Protein AF-A0A380H3I8-F1 (afdb_monomer)

Sequence (80 aa):
MPSYSAKYQLSNNDYNVQQLRKRYIIPTKQAPKLLLKGDDDLKGSSVGSKNLEYTFVENHEENIYFSDAVEFTPSEDNES

Secondary structure (DSSP, 8-state):
---EEEEEEPPTTSHHHHHHHHHS--S--PPPEEEEEE-S-TT--SSEEEEEEEEEEESSS-EEEEEEEEEE-PPPP---

Solvent-accessible surface area (backbone atoms only — not comparable to full-atom values): 5028 Å² total; per-residue (Å²): 131,61,71,49,73,50,77,44,83,48,54,64,83,37,70,68,53,45,52,50,58,73,75,40,94,64,99,63,89,61,46,31,33,41,36,42,40,39,58,54,63,90,88,60,61,90,64,47,54,47,35,39,33,40,40,48,41,83,59,98,90,50,75,42,70,50,76,51,72,64,69,52,71,84,78,83,78,83,88,124

Structure (mmCIF, N/CA/C/O backbone):
data_AF-A0A380H3I8-F1
#
_entry.id   AF-A0A380H3I8-F1
#
loop_
_atom_site.group_PDB
_atom_site.id
_atom_site.type_symbol
_atom_site.label_atom_id
_atom_site.label_alt_id
_atom_site.label_comp_id
_atom_site.label_asym_id
_atom_site.label_entity_id
_atom_site.label_seq_id
_atom_site.pdbx_PDB_ins_code
_atom_site.Cartn_x
_atom_site.Cartn_y
_atom_site.Cartn_z
_atom_site.occupancy
_atom_site.B_iso_or_equiv
_atom_site.auth_seq_id
_atom_site.auth_comp_id
_atom_site.auth_asym_id
_atom_site.auth_atom_id
_atom_site.pdbx_PDB_model_num
ATOM 1 N N . MET A 1 1 ? 16.034 -15.009 -7.012 1.00 65.00 1 MET A N 1
ATOM 2 C CA . MET A 1 1 ? 15.936 -13.585 -7.387 1.00 65.00 1 MET A CA 1
ATOM 3 C C . MET A 1 1 ? 15.967 -12.775 -6.099 1.00 65.00 1 MET A C 1
ATOM 5 O O . MET A 1 1 ? 15.286 -13.201 -5.171 1.00 65.00 1 MET A O 1
ATOM 9 N N . PRO A 1 2 ? 16.807 -11.735 -5.962 1.00 80.25 2 PRO A N 1
ATOM 10 C CA . PRO A 1 2 ? 16.773 -10.879 -4.780 1.00 80.25 2 PRO A CA 1
ATOM 11 C C . PRO A 1 2 ? 15.451 -10.104 -4.740 1.00 80.25 2 PRO A C 1
ATOM 13 O O . PRO A 1 2 ? 14.996 -9.600 -5.760 1.00 80.25 2 PRO A O 1
AT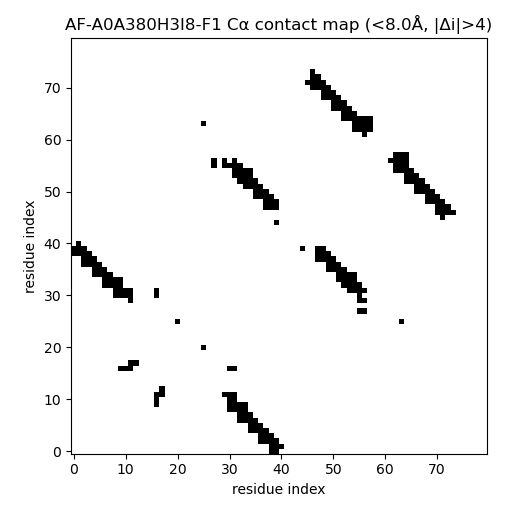OM 16 N N . SER A 1 3 ? 14.850 -10.026 -3.557 1.00 83.75 3 SER A N 1
ATOM 17 C CA . SER A 1 3 ? 13.625 -9.269 -3.293 1.00 83.75 3 SER A CA 1
ATOM 18 C C . SER A 1 3 ? 13.865 -8.354 -2.104 1.00 83.75 3 SER A C 1
ATOM 20 O O . SER A 1 3 ? 14.439 -8.789 -1.096 1.00 83.75 3 SER A O 1
ATOM 22 N N . TYR A 1 4 ? 13.405 -7.114 -2.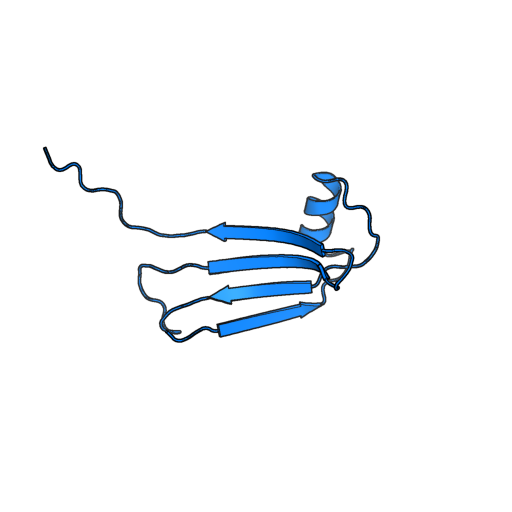181 1.00 87.19 4 TYR A N 1
ATOM 23 C CA . TYR A 1 4 ? 13.513 -6.150 -1.094 1.00 87.19 4 TYR A CA 1
ATOM 24 C C . TYR A 1 4 ? 12.158 -5.516 -0.800 1.00 87.19 4 TYR A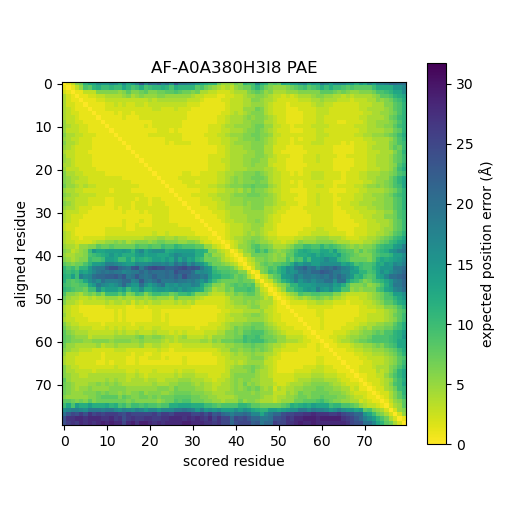 C 1
ATOM 26 O O . TYR A 1 4 ? 11.283 -5.397 -1.659 1.00 87.19 4 TYR A O 1
ATOM 34 N N . SER A 1 5 ? 11.972 -5.110 0.454 1.00 91.94 5 SER A N 1
ATOM 35 C CA . SER A 1 5 ? 10.743 -4.449 0.869 1.00 91.94 5 SER A CA 1
ATOM 36 C C . SER A 1 5 ? 10.985 -3.405 1.946 1.00 91.94 5 SER A C 1
ATOM 38 O O . SER A 1 5 ? 11.942 -3.489 2.718 1.00 91.94 5 SER A O 1
ATOM 40 N N . ALA A 1 6 ? 10.091 -2.424 1.995 1.00 93.75 6 ALA A N 1
ATOM 41 C CA . ALA A 1 6 ? 10.021 -1.442 3.062 1.00 93.75 6 ALA A CA 1
ATOM 42 C C . ALA A 1 6 ? 8.566 -1.295 3.513 1.00 93.75 6 ALA A C 1
ATOM 44 O O . ALA A 1 6 ? 7.660 -1.169 2.686 1.00 93.75 6 ALA A O 1
ATOM 45 N N . LYS A 1 7 ? 8.340 -1.329 4.829 1.00 97.44 7 LYS A N 1
ATOM 46 C CA . LYS A 1 7 ? 7.005 -1.285 5.432 1.00 97.44 7 LYS A CA 1
ATOM 47 C C . LYS A 1 7 ? 6.893 -0.096 6.377 1.00 97.44 7 LYS A C 1
ATOM 49 O O . LYS A 1 7 ? 7.726 0.061 7.266 1.00 97.44 7 LYS A O 1
ATOM 54 N N . TYR A 1 8 ? 5.840 0.700 6.219 1.00 97.94 8 TYR A N 1
ATOM 55 C CA . TYR A 1 8 ? 5.590 1.902 7.016 1.00 97.94 8 TYR A CA 1
ATOM 56 C C . TYR A 1 8 ? 4.154 1.907 7.534 1.00 97.94 8 TYR A C 1
ATOM 58 O O . TYR A 1 8 ? 3.220 1.625 6.792 1.00 97.94 8 TYR A O 1
ATOM 66 N N . GLN A 1 9 ? 3.953 2.247 8.805 1.00 98.38 9 GLN A N 1
ATOM 67 C CA . GLN A 1 9 ? 2.613 2.515 9.326 1.00 98.38 9 GLN A CA 1
ATOM 68 C C . GLN A 1 9 ? 2.218 3.946 8.952 1.00 98.38 9 GLN A C 1
ATOM 70 O O . GLN A 1 9 ? 2.925 4.886 9.313 1.00 98.38 9 GLN A O 1
ATOM 75 N N . LEU A 1 10 ? 1.094 4.116 8.255 1.00 98.38 10 LEU A N 1
ATOM 76 C CA . LEU A 1 10 ? 0.582 5.440 7.905 1.00 98.38 10 LEU A CA 1
ATOM 77 C C . LEU A 1 10 ? -0.466 5.920 8.910 1.00 98.38 10 LEU A C 1
ATOM 79 O O . LEU A 1 10 ? -1.007 5.150 9.708 1.00 98.38 10 LEU A O 1
ATOM 83 N N . SER A 1 11 ? -0.760 7.217 8.838 1.00 98.44 11 SER A N 1
ATOM 84 C CA . SER A 1 11 ? -1.887 7.860 9.515 1.00 98.44 11 SER A CA 1
ATOM 85 C C . SER A 1 11 ? -3.080 7.983 8.565 1.00 98.44 11 SER A C 1
ATOM 87 O O . SER A 1 11 ? -2.906 8.127 7.359 1.00 98.44 11 SER A O 1
ATOM 89 N N . ASN A 1 12 ? -4.304 8.025 9.099 1.00 98.44 12 ASN A N 1
ATOM 90 C CA . ASN A 1 12 ? -5.501 8.355 8.309 1.00 98.44 12 ASN A CA 1
ATOM 91 C C . ASN A 1 12 ? -5.489 9.792 7.751 1.00 98.44 12 ASN A C 1
ATOM 93 O O . ASN A 1 12 ? -6.274 10.105 6.859 1.00 98.44 12 ASN A O 1
ATOM 97 N N . ASN A 1 13 ? -4.609 10.657 8.265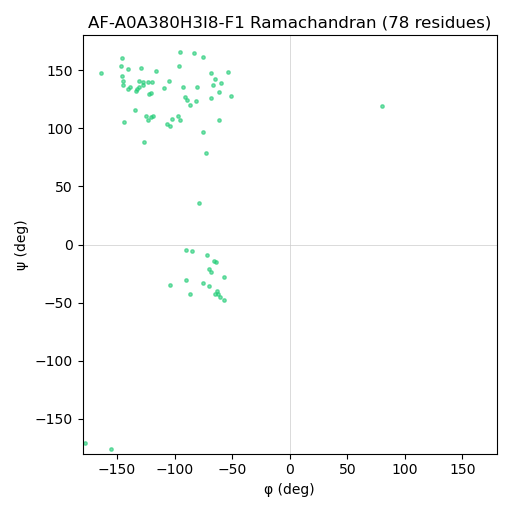 1.00 98.44 13 ASN A N 1
ATOM 98 C CA . ASN A 1 13 ? -4.410 12.010 7.746 1.00 98.44 13 ASN A CA 1
ATOM 99 C C . ASN A 1 13 ? -3.432 12.069 6.565 1.00 98.44 13 ASN A C 1
ATOM 101 O O . ASN A 1 13 ? -3.259 13.141 5.991 1.00 98.44 13 ASN A O 1
ATOM 105 N N . ASP A 1 14 ? -2.792 10.953 6.208 1.00 98.62 14 ASP A N 1
ATOM 106 C CA . ASP A 1 14 ? -1.946 10.881 5.021 1.00 98.62 14 ASP A CA 1
ATOM 107 C C . ASP A 1 14 ? -2.755 11.195 3.753 1.00 98.62 14 ASP A C 1
ATOM 109 O O . ASP A 1 14 ? -3.900 10.756 3.597 1.00 98.62 14 ASP A O 1
ATOM 113 N N . TYR A 1 15 ? -2.150 11.958 2.841 1.00 98.62 15 TYR A N 1
ATOM 114 C CA . TYR A 1 15 ? -2.817 12.419 1.626 1.00 98.62 15 TYR A CA 1
ATOM 115 C C . TYR A 1 15 ? -3.351 11.250 0.789 1.00 98.62 15 TYR A C 1
ATOM 117 O O . TYR A 1 15 ? -4.522 11.257 0.404 1.00 98.62 15 TYR A O 1
ATOM 125 N N . ASN A 1 16 ? -2.542 10.214 0.554 1.00 98.12 16 ASN A N 1
ATOM 126 C CA . ASN A 1 16 ? -2.943 9.077 -0.274 1.00 98.12 16 ASN A CA 1
ATOM 127 C C . ASN A 1 16 ? -4.009 8.225 0.425 1.00 98.12 16 ASN A C 1
ATOM 129 O O . ASN A 1 16 ? -4.958 7.777 -0.223 1.00 98.12 16 ASN A O 1
ATOM 133 N N . VAL A 1 17 ? -3.934 8.080 1.753 1.00 98.56 17 VAL A N 1
ATOM 134 C CA . VAL A 1 17 ? -4.974 7.387 2.535 1.00 98.56 17 VAL A CA 1
ATOM 135 C C . VAL A 1 17 ? -6.324 8.102 2.426 1.00 98.56 17 VAL A C 1
ATOM 137 O O . VAL A 1 17 ? -7.353 7.455 2.206 1.00 98.56 17 VAL A O 1
ATOM 140 N N . GLN A 1 18 ? -6.341 9.436 2.505 1.00 98.56 18 GLN A N 1
ATOM 141 C CA . GLN A 1 18 ? -7.566 10.215 2.300 1.00 98.56 18 GLN A CA 1
ATOM 142 C C . GLN A 1 18 ? -8.114 10.065 0.877 1.00 98.56 18 GLN A C 1
ATOM 144 O O . GLN A 1 18 ? -9.326 9.956 0.695 1.00 98.56 18 GLN A O 1
ATOM 149 N N . GLN A 1 19 ? -7.244 10.049 -0.136 1.00 98.69 19 GLN A N 1
ATOM 150 C CA . GLN A 1 19 ? -7.657 9.878 -1.531 1.00 98.69 19 GLN A CA 1
ATOM 151 C C . GLN A 1 19 ? -8.283 8.500 -1.789 1.00 98.69 19 GLN A C 1
ATOM 153 O O . GLN A 1 19 ? -9.325 8.423 -2.442 1.00 98.69 19 GLN A O 1
ATOM 158 N N . LEU A 1 20 ? -7.711 7.426 -1.236 1.00 98.38 20 LEU A N 1
ATOM 159 C CA . LEU A 1 20 ? -8.285 6.079 -1.343 1.00 98.38 20 LEU A CA 1
ATOM 160 C C . LEU A 1 20 ? -9.685 6.015 -0.722 1.00 98.38 20 LEU A C 1
ATOM 162 O O . LEU A 1 20 ? -10.616 5.527 -1.357 1.00 98.38 20 LEU A O 1
ATOM 166 N N . ARG A 1 21 ? -9.868 6.591 0.472 1.00 98.38 21 ARG A N 1
ATOM 167 C CA . ARG A 1 21 ? -11.168 6.618 1.170 1.00 98.38 21 ARG A CA 1
ATOM 168 C C . ARG A 1 21 ? -12.226 7.492 0.495 1.00 98.38 21 ARG A C 1
ATOM 170 O O . ARG A 1 21 ? -13.412 7.278 0.716 1.00 98.38 21 ARG A O 1
ATOM 177 N N . LYS A 1 22 ? -11.819 8.479 -0.309 1.00 98.50 22 LYS A N 1
ATOM 178 C CA . LYS A 1 22 ? -12.745 9.274 -1.134 1.00 98.50 22 LYS A CA 1
ATOM 179 C C . LYS A 1 22 ? -13.239 8.500 -2.356 1.00 98.50 22 LYS A C 1
ATOM 181 O O . LYS A 1 22 ? -14.361 8.731 -2.791 1.00 98.50 22 LYS A O 1
ATOM 186 N N . ARG A 1 23 ? -12.400 7.627 -2.924 1.00 98.38 23 ARG A N 1
ATOM 187 C CA . ARG A 1 23 ? -12.696 6.876 -4.158 1.00 98.38 23 ARG A CA 1
ATOM 188 C C . ARG A 1 23 ? -13.366 5.531 -3.898 1.00 98.38 23 ARG A C 1
ATOM 190 O O . ARG A 1 23 ? -14.159 5.087 -4.719 1.00 98.38 23 ARG A O 1
ATOM 197 N N . TYR A 1 24 ? -13.063 4.907 -2.764 1.00 98.31 24 TYR A N 1
ATOM 198 C CA . TYR A 1 24 ? -13.534 3.572 -2.418 1.00 98.31 24 TYR A CA 1
ATOM 199 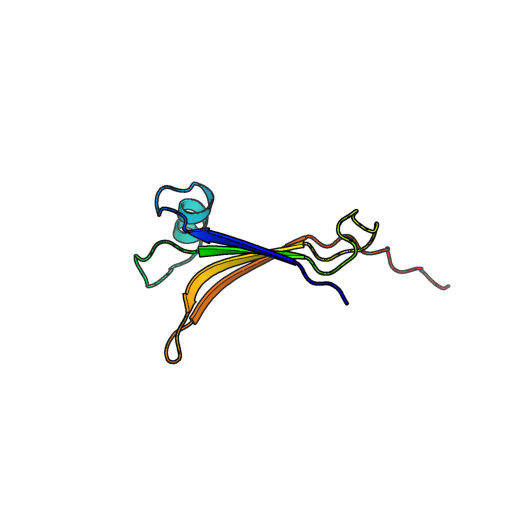C C . TYR A 1 24 ? -14.207 3.564 -1.046 1.00 98.31 24 TYR A C 1
ATOM 201 O O . TYR A 1 24 ? -13.719 4.173 -0.091 1.00 98.31 24 TYR A O 1
ATOM 209 N N . ILE A 1 25 ? -15.304 2.812 -0.926 1.00 97.81 25 ILE A N 1
ATOM 210 C CA . ILE A 1 25 ? -15.919 2.509 0.369 1.00 97.81 25 ILE A CA 1
ATOM 211 C C . ILE A 1 25 ? -15.043 1.460 1.057 1.00 97.81 25 ILE A C 1
ATOM 213 O O . ILE A 1 25 ? -15.152 0.270 0.785 1.00 97.81 25 ILE A O 1
ATOM 217 N N . ILE A 1 26 ? -14.148 1.913 1.933 1.00 98.12 26 ILE A N 1
ATOM 218 C CA . ILE A 1 26 ? -13.251 1.051 2.712 1.00 98.12 26 ILE A CA 1
ATOM 219 C C . ILE A 1 26 ? -13.906 0.799 4.080 1.00 98.12 26 ILE A C 1
ATOM 221 O O . ILE A 1 26 ? -13.931 1.725 4.901 1.00 98.12 26 ILE A O 1
ATOM 225 N N . PRO A 1 27 ? -14.432 -0.413 4.360 1.00 97.56 27 PRO A N 1
ATOM 226 C CA . PRO A 1 27 ? -15.297 -0.700 5.513 1.00 97.56 27 PRO A CA 1
ATOM 227 C C . PRO A 1 27 ? -14.528 -0.866 6.836 1.00 97.56 27 PRO A C 1
ATOM 229 O O . PRO A 1 27 ? -14.895 -1.642 7.708 1.00 97.56 27 PRO A O 1
ATOM 232 N N . THR A 1 28 ? -13.454 -0.103 7.023 1.00 97.69 28 THR A N 1
ATOM 233 C CA . THR A 1 28 ? -12.645 -0.091 8.243 1.00 97.69 28 THR A CA 1
ATOM 234 C C . THR A 1 28 ? -12.120 1.312 8.504 1.00 97.69 28 THR A C 1
ATOM 236 O O . THR A 1 28 ? -11.780 2.047 7.576 1.00 97.69 28 THR A O 1
ATOM 239 N N . LYS A 1 29 ? -12.015 1.703 9.777 1.00 97.62 29 LYS A N 1
ATOM 240 C CA . LYS A 1 29 ? -11.428 2.991 10.193 1.00 97.62 29 LYS A CA 1
ATOM 241 C C . LYS A 1 29 ? -9.920 2.903 10.455 1.00 97.62 29 LYS A C 1
ATOM 243 O O . LYS A 1 29 ? -9.297 3.927 10.731 1.00 97.62 29 LYS A O 1
ATOM 248 N N . GLN A 1 30 ? -9.337 1.706 10.382 1.00 97.94 30 GLN A N 1
ATOM 249 C CA . GLN A 1 30 ? -7.914 1.489 10.641 1.00 97.94 30 GLN A CA 1
ATOM 250 C C . GLN A 1 30 ? -7.050 2.212 9.598 1.00 97.94 30 GLN A C 1
ATOM 252 O O . GLN A 1 30 ? -7.424 2.313 8.428 1.00 97.94 30 GLN A O 1
ATOM 257 N N . ALA A 1 31 ? -5.915 2.759 10.031 1.00 98.25 31 ALA A N 1
ATOM 258 C CA . ALA A 1 31 ? -4.957 3.371 9.119 1.00 98.25 31 ALA A CA 1
ATOM 259 C C . ALA A 1 31 ? -4.094 2.276 8.472 1.00 98.25 31 ALA A C 1
ATOM 261 O O . ALA A 1 31 ? -3.639 1.374 9.183 1.00 98.25 31 ALA A O 1
ATOM 262 N N . PRO A 1 32 ? -3.854 2.334 7.153 1.00 98.62 32 PRO A N 1
ATOM 263 C CA . PRO A 1 32 ? -3.167 1.261 6.460 1.00 98.62 32 PRO A CA 1
ATOM 264 C C . PRO A 1 32 ? -1.665 1.256 6.743 1.00 98.62 32 PRO A C 1
ATOM 266 O O . PRO A 1 32 ? -1.065 2.264 7.135 1.00 98.62 32 PRO A O 1
ATOM 269 N N . LYS A 1 33 ? -1.045 0.112 6.475 1.00 98.62 33 LYS A N 1
ATOM 270 C CA . LYS A 1 33 ? 0.401 -0.012 6.311 1.00 98.62 33 LYS A CA 1
ATOM 271 C C . LYS A 1 33 ? 0.736 0.143 4.834 1.00 98.62 33 LYS A C 1
ATOM 273 O O . LYS A 1 33 ? 0.069 -0.443 3.991 1.00 98.62 33 LYS A O 1
ATOM 278 N N . LEU A 1 34 ? 1.766 0.924 4.546 1.00 98.19 34 LEU A N 1
ATOM 279 C CA . LEU A 1 34 ? 2.361 1.039 3.227 1.00 98.19 34 LEU A CA 1
ATOM 280 C C . LEU A 1 34 ? 3.448 -0.017 3.080 1.00 98.19 34 LEU A C 1
ATOM 282 O O . LEU A 1 34 ? 4.372 -0.046 3.895 1.00 98.19 34 LEU A O 1
ATOM 286 N N . LEU A 1 35 ? 3.356 -0.854 2.058 1.00 96.81 35 LEU A N 1
ATOM 287 C CA . LEU A 1 35 ? 4.351 -1.864 1.733 1.00 96.81 35 LEU A CA 1
ATOM 288 C C . LEU A 1 35 ? 4.878 -1.615 0.322 1.00 96.81 35 LEU A C 1
ATOM 290 O O . LEU A 1 35 ? 4.166 -1.808 -0.657 1.00 96.81 35 LEU A O 1
ATOM 294 N N . LEU A 1 36 ? 6.133 -1.184 0.236 1.00 93.38 36 LEU A N 1
ATOM 295 C CA . LEU A 1 36 ? 6.877 -1.053 -1.014 1.00 93.38 36 LEU A CA 1
ATOM 296 C C . LEU A 1 36 ? 7.622 -2.363 -1.259 1.00 93.38 36 LEU A C 1
ATOM 298 O O . LEU A 1 36 ? 8.345 -2.820 -0.369 1.00 93.38 36 LEU A O 1
ATOM 302 N N . LYS A 1 37 ? 7.451 -2.955 -2.441 1.00 89.94 37 LYS A N 1
ATOM 303 C CA . LYS A 1 37 ? 8.134 -4.179 -2.877 1.00 89.94 37 LYS A CA 1
ATOM 304 C C . LYS A 1 37 ? 8.876 -3.894 -4.178 1.00 89.94 37 LYS A C 1
ATOM 306 O O . LYS A 1 37 ? 8.366 -3.189 -5.051 1.00 89.94 37 LYS A O 1
ATOM 311 N N . GLY A 1 38 ? 10.073 -4.446 -4.299 1.00 85.62 38 GLY A N 1
ATOM 312 C CA . GLY A 1 38 ? 10.800 -4.475 -5.556 1.00 85.62 38 GLY A CA 1
ATOM 313 C C . GLY A 1 38 ? 11.587 -5.766 -5.671 1.00 85.62 38 GLY A C 1
ATOM 314 O O . GLY A 1 38 ? 12.147 -6.254 -4.686 1.00 85.62 38 GLY A O 1
ATOM 315 N N . ASP A 1 39 ? 11.600 -6.298 -6.882 1.00 79.19 39 ASP A N 1
ATOM 316 C CA . ASP A 1 39 ? 12.211 -7.578 -7.198 1.00 79.19 39 ASP A CA 1
ATOM 317 C C . ASP A 1 39 ? 13.189 -7.373 -8.358 1.00 79.19 39 ASP A C 1
ATOM 319 O O . ASP A 1 39 ? 12.784 -7.455 -9.509 1.00 79.19 39 ASP A O 1
ATOM 323 N N . ASP A 1 40 ? 14.450 -7.036 -8.060 1.00 73.06 40 ASP A N 1
ATOM 324 C CA . ASP A 1 40 ? 15.578 -7.036 -9.008 1.00 73.06 40 ASP A CA 1
ATOM 325 C C . ASP A 1 40 ? 16.899 -6.636 -8.304 1.00 73.06 40 ASP A C 1
ATOM 327 O O . ASP A 1 40 ? 16.956 -6.507 -7.075 1.00 73.06 40 ASP A O 1
ATOM 331 N N . ASP A 1 41 ? 17.969 -6.404 -9.072 1.00 74.62 41 ASP A N 1
ATOM 332 C CA . ASP A 1 41 ? 19.162 -5.686 -8.624 1.00 74.62 41 ASP A CA 1
ATOM 333 C C . ASP A 1 41 ? 18.784 -4.335 -7.987 1.00 74.62 41 ASP A C 1
ATOM 335 O O . ASP A 1 41 ? 18.109 -3.491 -8.578 1.00 74.62 41 ASP A O 1
ATOM 339 N N . LEU A 1 42 ? 19.285 -4.107 -6.771 1.00 71.94 42 LEU A N 1
ATOM 340 C CA . LEU A 1 42 ? 19.085 -2.890 -5.978 1.00 71.94 42 LEU A CA 1
ATOM 341 C C . LEU A 1 42 ? 19.547 -1.622 -6.702 1.00 71.94 42 LEU A C 1
ATOM 343 O O . LEU A 1 42 ? 19.024 -0.539 -6.435 1.00 71.94 42 LEU A O 1
ATOM 347 N N . LYS A 1 43 ? 20.531 -1.742 -7.603 1.00 72.88 43 LYS A N 1
ATOM 348 C CA . LYS A 1 43 ? 20.995 -0.619 -8.434 1.00 72.88 43 LYS A CA 1
ATOM 349 C C . LYS A 1 43 ? 19.990 -0.221 -9.520 1.00 72.88 43 LYS A C 1
ATOM 351 O O . LYS A 1 43 ? 20.159 0.838 -10.121 1.00 72.88 43 LYS A O 1
ATOM 356 N N . GLY A 1 44 ? 18.937 -1.016 -9.702 1.00 62.09 44 GLY A N 1
ATOM 357 C CA . GLY A 1 44 ? 17.926 -0.869 -10.731 1.00 62.09 44 GLY A CA 1
ATOM 358 C C . GLY A 1 44 ? 18.433 -1.428 -12.051 1.00 62.09 44 GLY A C 1
ATOM 359 O O . GLY A 1 44 ? 19.416 -0.943 -12.609 1.00 62.09 44 GLY A O 1
ATOM 360 N N . SER A 1 45 ? 17.744 -2.430 -12.580 1.00 62.88 45 SER A N 1
ATOM 361 C CA . SER A 1 45 ? 17.821 -2.722 -14.005 1.00 62.88 45 SER A CA 1
ATOM 362 C C . SER A 1 45 ? 16.844 -1.791 -14.752 1.00 62.88 45 SER A C 1
ATOM 364 O O . SER A 1 45 ? 15.977 -1.153 -14.143 1.00 62.88 45 SER A O 1
ATOM 366 N N . SER A 1 46 ? 16.979 -1.668 -16.078 1.00 59.88 46 SER A N 1
ATOM 367 C CA . SER A 1 46 ? 15.996 -0.916 -16.876 1.00 59.88 46 SER A CA 1
ATOM 368 C C . SER A 1 46 ? 14.613 -1.578 -16.889 1.00 59.88 46 SER A C 1
ATOM 370 O O . SER A 1 46 ? 13.666 -0.906 -17.260 1.00 59.88 46 SER A O 1
ATOM 372 N N . VAL A 1 47 ? 14.477 -2.843 -16.475 1.00 62.19 47 VAL A N 1
ATOM 373 C CA . VAL A 1 47 ? 13.227 -3.617 -16.500 1.00 62.19 47 VAL A CA 1
ATOM 374 C C . VAL A 1 47 ? 12.930 -4.102 -15.085 1.00 62.19 47 VAL A C 1
ATOM 376 O O . VAL A 1 47 ? 13.589 -5.010 -14.604 1.00 62.19 47 VAL A O 1
ATOM 379 N N . GLY A 1 48 ? 11.939 -3.537 -14.398 1.00 63.16 48 GLY A N 1
ATOM 380 C CA . GLY A 1 48 ? 11.650 -3.974 -13.031 1.00 63.16 48 GLY A CA 1
ATOM 381 C C . GLY A 1 48 ? 10.286 -3.545 -12.518 1.00 63.16 48 GLY A C 1
ATOM 382 O O . GLY A 1 48 ? 9.790 -2.467 -12.853 1.00 63.16 48 GLY A O 1
ATOM 383 N N . SER A 1 49 ? 9.702 -4.387 -11.667 1.00 66.25 49 SER A N 1
ATOM 384 C CA . SER A 1 49 ? 8.422 -4.123 -11.013 1.00 66.25 49 SER A CA 1
ATOM 385 C C . SER A 1 49 ? 8.646 -3.329 -9.727 1.00 66.25 49 SER A C 1
ATOM 387 O O . SER A 1 49 ? 9.333 -3.774 -8.802 1.00 66.25 49 SER A O 1
ATOM 389 N N . LYS A 1 50 ? 8.057 -2.131 -9.658 1.00 80.62 50 LYS A N 1
ATOM 390 C CA . LYS A 1 50 ? 7.934 -1.362 -8.414 1.00 80.62 50 LYS A CA 1
ATOM 391 C C . LYS A 1 50 ? 6.489 -1.436 -7.968 1.00 80.62 50 LYS A C 1
ATOM 393 O O . LYS A 1 50 ? 5.626 -0.747 -8.510 1.00 80.62 50 LYS A O 1
ATOM 398 N N . ASN A 1 51 ? 6.263 -2.271 -6.965 1.00 89.06 51 ASN A N 1
ATOM 399 C CA . ASN A 1 51 ? 4.936 -2.569 -6.464 1.00 89.06 51 ASN A CA 1
ATOM 400 C C . ASN A 1 51 ? 4.721 -1.847 -5.140 1.00 89.06 51 ASN A C 1
ATOM 402 O O . ASN A 1 51 ? 5.616 -1.771 -4.289 1.00 89.06 51 ASN A O 1
ATOM 406 N N . LEU A 1 52 ? 3.513 -1.336 -4.952 1.00 94.25 52 LEU A N 1
ATOM 407 C CA . LEU A 1 52 ? 3.096 -0.715 -3.711 1.00 94.25 52 LEU A CA 1
ATOM 408 C C . LEU A 1 52 ? 1.751 -1.265 -3.259 1.00 94.25 52 LEU A C 1
ATOM 410 O O . LEU A 1 52 ? 0.837 -1.450 -4.055 1.00 94.25 52 LEU A O 1
ATOM 414 N N . GLU A 1 53 ? 1.621 -1.472 -1.955 1.00 97.88 53 GLU A N 1
ATOM 415 C CA . GLU A 1 53 ? 0.394 -1.947 -1.333 1.00 97.88 53 GLU A CA 1
ATOM 416 C C . GLU A 1 53 ? 0.035 -1.097 -0.107 1.00 97.88 53 GLU A C 1
ATOM 418 O O . GLU A 1 53 ? 0.882 -0.795 0.735 1.00 97.88 53 GLU A O 1
ATOM 423 N N . TYR A 1 54 ? -1.234 -0.708 -0.009 1.00 98.38 54 TYR A N 1
ATOM 424 C CA . TYR A 1 54 ? -1.855 -0.121 1.173 1.00 98.38 54 TYR A CA 1
ATOM 425 C C . TYR A 1 54 ? -2.716 -1.186 1.847 1.00 98.38 54 TYR A C 1
ATOM 427 O O . TYR A 1 54 ? -3.837 -1.446 1.412 1.00 98.38 54 TYR A O 1
ATOM 435 N N . THR A 1 55 ? -2.218 -1.779 2.925 1.00 98.50 55 THR A N 1
ATOM 436 C CA . THR A 1 55 ? -2.901 -2.852 3.657 1.00 98.50 55 THR A CA 1
ATOM 437 C C . THR A 1 55 ? -3.652 -2.266 4.854 1.00 98.50 55 THR A C 1
ATOM 439 O O . THR A 1 55 ? -3.025 -1.803 5.808 1.00 98.50 55 THR A O 1
ATOM 442 N N . PHE A 1 56 ? -4.986 -2.257 4.825 1.00 98.38 56 PHE A N 1
ATOM 443 C CA . PHE A 1 56 ? -5.828 -1.742 5.916 1.00 98.38 56 PHE A CA 1
ATOM 444 C C . PHE A 1 56 ? -6.113 -2.803 6.977 1.00 98.38 56 PHE A C 1
ATOM 446 O O . PHE A 1 56 ? -6.070 -2.501 8.168 1.00 98.38 56 PHE A O 1
ATOM 453 N N . VAL A 1 57 ? -6.410 -4.027 6.539 1.00 98.00 57 VAL A N 1
ATOM 454 C CA . VAL A 1 57 ? -6.649 -5.199 7.391 1.00 98.00 57 VAL A CA 1
ATOM 455 C C . VAL A 1 57 ? -5.998 -6.401 6.719 1.00 98.00 57 VAL A C 1
ATOM 457 O O . VAL A 1 57 ? -6.149 -6.582 5.514 1.00 98.00 57 VAL A O 1
ATOM 460 N N . GLU A 1 58 ? -5.274 -7.196 7.500 1.00 97.12 58 GLU A N 1
ATOM 461 C CA . GLU A 1 58 ? -4.633 -8.437 7.064 1.00 97.12 58 GLU A CA 1
ATOM 462 C C . GLU A 1 58 ? -4.718 -9.442 8.216 1.00 97.12 58 GLU A C 1
ATOM 464 O O . GLU A 1 58 ? -4.043 -9.286 9.239 1.00 97.12 58 GLU A O 1
ATOM 469 N N . ASN A 1 59 ? -5.610 -10.423 8.091 1.00 95.31 59 ASN A N 1
ATOM 470 C CA . ASN A 1 59 ? -5.752 -11.544 9.017 1.00 95.31 59 ASN A CA 1
ATOM 471 C C . ASN A 1 59 ? -6.401 -12.752 8.300 1.00 95.31 59 ASN A C 1
ATOM 473 O O . ASN A 1 59 ? -6.618 -12.733 7.089 1.00 95.31 59 ASN A O 1
ATOM 477 N N . HIS A 1 60 ? -6.678 -13.832 9.036 1.00 95.81 60 HIS A N 1
ATOM 478 C CA . HIS A 1 60 ? -7.224 -15.069 8.462 1.00 95.81 60 HIS A CA 1
ATOM 479 C C . HIS A 1 60 ? -8.679 -14.964 7.971 1.00 95.81 60 HIS A C 1
ATOM 481 O O . HIS A 1 60 ? -9.090 -15.785 7.156 1.00 95.81 60 HIS A O 1
ATOM 487 N N . GLU A 1 61 ? -9.450 -13.991 8.454 1.00 96.06 61 GLU A N 1
ATOM 488 C CA . GLU A 1 61 ? -10.885 -13.843 8.175 1.00 96.06 61 GLU A CA 1
ATOM 489 C C . GLU A 1 61 ? -11.169 -12.719 7.169 1.00 96.06 61 GLU A C 1
ATOM 491 O O . GLU A 1 61 ? -12.071 -12.833 6.342 1.00 96.06 61 GLU A O 1
ATOM 496 N N . GLU A 1 62 ? -10.389 -11.639 7.219 1.00 96.44 62 GLU A N 1
ATOM 497 C CA . GLU A 1 62 ? -10.594 -10.432 6.426 1.00 96.44 62 GLU A CA 1
ATOM 498 C C . GLU A 1 62 ? -9.263 -9.893 5.894 1.00 96.44 62 GLU A C 1
ATOM 500 O O . GLU A 1 62 ? -8.266 -9.779 6.612 1.00 96.44 62 GLU A O 1
ATOM 505 N N . ASN A 1 63 ? -9.269 -9.516 4.615 1.00 97.44 63 ASN A N 1
ATOM 506 C CA . ASN A 1 63 ? -8.147 -8.869 3.952 1.00 97.44 63 ASN A CA 1
ATOM 507 C C . ASN A 1 63 ? -8.670 -7.686 3.137 1.00 97.44 63 ASN A C 1
ATOM 509 O O . ASN A 1 63 ? -9.438 -7.863 2.192 1.00 97.44 63 ASN A O 1
ATOM 513 N N . ILE A 1 64 ? -8.256 -6.477 3.515 1.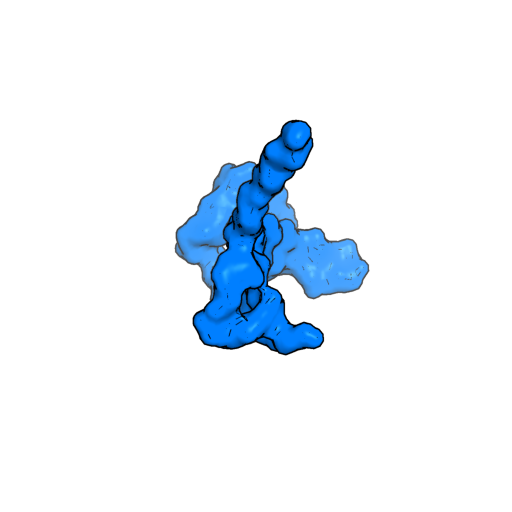00 98.25 64 ILE A N 1
ATOM 514 C CA . ILE A 1 64 ? -8.616 -5.234 2.828 1.00 98.25 64 ILE A CA 1
ATOM 515 C C . ILE A 1 64 ? -7.323 -4.521 2.469 1.00 98.25 64 ILE A C 1
ATOM 517 O O . ILE A 1 64 ? -6.631 -3.992 3.345 1.00 98.25 64 ILE A O 1
ATOM 521 N N . TYR A 1 65 ? -7.015 -4.467 1.179 1.00 98.12 65 TYR A N 1
ATOM 522 C CA . TYR A 1 65 ? -5.832 -3.789 0.672 1.00 98.12 65 TYR A CA 1
ATOM 523 C C . TYR A 1 65 ? -6.090 -3.155 -0.694 1.00 98.12 65 TYR A C 1
ATOM 525 O O . TYR A 1 65 ? -7.037 -3.500 -1.398 1.00 98.12 65 TYR A O 1
ATOM 533 N N . PHE A 1 66 ? -5.233 -2.205 -1.049 1.00 98.06 66 PHE A N 1
ATOM 534 C CA . PHE A 1 66 ? -5.123 -1.649 -2.392 1.00 98.06 66 PHE A CA 1
ATOM 535 C C . PHE A 1 66 ? -3.700 -1.886 -2.887 1.00 98.06 66 PHE A C 1
ATOM 537 O O . PHE A 1 66 ? -2.757 -1.566 -2.167 1.00 98.06 66 PHE A O 1
ATOM 544 N N . SER A 1 67 ? -3.543 -2.425 -4.091 1.00 96.62 67 SER A N 1
ATOM 545 C CA . SER A 1 67 ? -2.245 -2.665 -4.723 1.00 96.62 67 SER A CA 1
ATOM 546 C C . SER A 1 67 ? -2.141 -1.887 -6.026 1.00 96.62 67 SER A C 1
ATOM 548 O O . SER A 1 67 ? -3.103 -1.849 -6.792 1.00 96.62 67 SER A O 1
ATOM 550 N N . ASP A 1 68 ? -0.969 -1.323 -6.282 1.00 95.00 68 ASP A N 1
ATOM 551 C CA . ASP A 1 68 ? -0.654 -0.618 -7.517 1.00 95.00 68 ASP A CA 1
ATOM 552 C C . ASP A 1 68 ? 0.778 -0.929 -7.956 1.00 95.00 68 ASP A C 1
ATOM 554 O O . ASP A 1 68 ? 1.651 -1.220 -7.128 1.00 95.00 68 ASP A O 1
ATOM 558 N N . ALA A 1 69 ? 1.006 -0.873 -9.261 1.00 90.75 69 ALA A N 1
ATOM 559 C CA . ALA A 1 69 ? 2.298 -1.132 -9.870 1.00 90.75 69 ALA A CA 1
ATOM 560 C C . ALA A 1 69 ? 2.482 -0.220 -11.079 1.00 90.75 69 ALA A C 1
ATOM 562 O O . ALA A 1 69 ? 1.575 -0.046 -11.892 1.00 90.75 69 ALA A O 1
ATOM 563 N N . VAL A 1 70 ? 3.682 0.338 -11.212 1.00 85.12 70 VAL A N 1
ATOM 564 C CA . VAL A 1 70 ? 4.101 1.030 -12.431 1.00 85.12 70 VAL A CA 1
ATOM 565 C C . VAL A 1 70 ? 5.309 0.288 -12.966 1.00 85.12 70 VAL A C 1
ATOM 567 O O . VAL A 1 70 ? 6.379 0.303 -12.356 1.00 85.12 70 VAL A O 1
ATOM 570 N N . GLU A 1 71 ? 5.112 -0.378 -14.096 1.00 83.38 71 GLU A N 1
ATOM 571 C CA . GLU A 1 71 ? 6.108 -1.241 -14.715 1.00 83.38 71 GLU A CA 1
ATOM 572 C C . GLU A 1 71 ? 6.637 -0.591 -15.990 1.00 83.38 71 GLU A C 1
ATOM 574 O O . GLU A 1 71 ? 5.877 -0.066 -16.805 1.00 83.38 71 GLU A O 1
ATOM 579 N N . PHE A 1 72 ? 7.959 -0.611 -16.150 1.00 80.50 72 PHE A N 1
ATOM 580 C CA . PHE A 1 72 ? 8.594 -0.257 -17.410 1.00 80.50 72 PHE A CA 1
ATOM 581 C C . PHE A 1 72 ? 9.004 -1.546 -18.111 1.00 80.50 72 PHE A C 1
ATOM 583 O O . PHE A 1 72 ? 9.938 -2.230 -17.686 1.00 80.50 72 PHE A O 1
ATOM 590 N N . THR A 1 73 ? 8.282 -1.872 -19.176 1.00 82.88 73 THR A N 1
ATOM 591 C CA . THR A 1 73 ? 8.534 -3.042 -20.013 1.00 82.88 73 THR A CA 1
ATOM 592 C C . THR A 1 73 ? 8.912 -2.593 -21.423 1.00 82.88 73 THR A C 1
ATOM 594 O O . THR A 1 73 ? 8.444 -1.543 -21.878 1.00 82.88 73 THR A O 1
ATOM 597 N N . PRO A 1 74 ? 9.744 -3.365 -22.144 1.00 85.44 74 PRO A N 1
ATOM 598 C CA . PRO A 1 74 ? 9.948 -3.145 -23.570 1.00 85.44 74 PRO A CA 1
ATOM 599 C C . PRO A 1 74 ? 8.610 -3.128 -24.317 1.00 85.44 74 PRO A C 1
ATOM 601 O O . PRO A 1 74 ? 7.660 -3.808 -23.924 1.00 85.44 74 PRO A O 1
ATOM 604 N N . SER A 1 75 ? 8.535 -2.342 -25.388 1.00 87.31 75 SER A N 1
ATOM 605 C CA . SER A 1 75 ? 7.421 -2.443 -26.331 1.00 87.31 75 SER A CA 1
ATOM 606 C C . SER A 1 75 ? 7.508 -3.774 -27.075 1.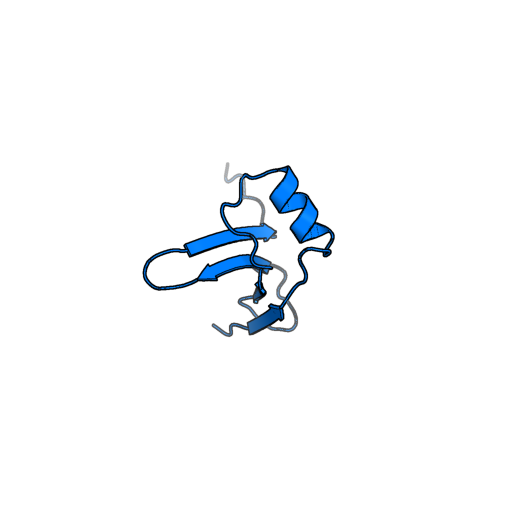00 87.31 75 SER A C 1
ATOM 608 O O . SER A 1 75 ? 8.607 -4.270 -27.308 1.00 87.31 75 SER A O 1
ATOM 610 N N . GLU A 1 76 ? 6.365 -4.351 -27.435 1.00 88.25 76 GLU A N 1
ATOM 611 C CA . GLU A 1 76 ? 6.347 -5.528 -28.303 1.00 88.25 76 GLU A CA 1
ATOM 612 C C . GLU A 1 76 ? 6.973 -5.170 -29.659 1.00 88.25 76 GLU A C 1
ATOM 614 O O . GLU A 1 76 ? 6.632 -4.145 -30.259 1.00 88.25 76 GLU A O 1
ATOM 619 N N . ASP A 1 77 ? 7.901 -6.002 -30.136 1.00 83.00 77 ASP A N 1
ATOM 620 C CA . ASP A 1 77 ? 8.401 -5.893 -31.501 1.00 83.00 77 ASP A CA 1
ATOM 621 C C . ASP A 1 77 ? 7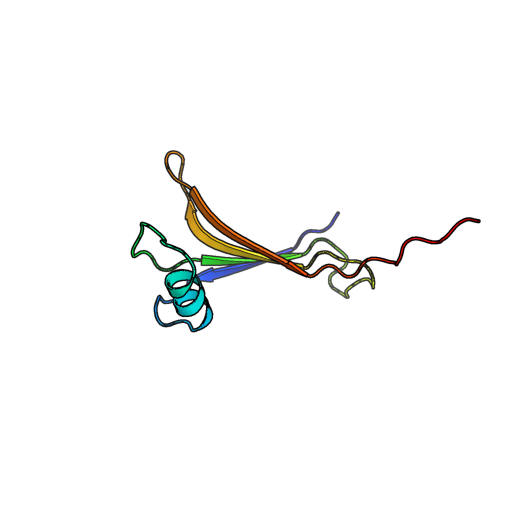.269 -6.286 -32.460 1.00 83.00 77 ASP A C 1
ATOM 623 O O . ASP A 1 77 ? 6.698 -7.373 -32.360 1.00 83.00 77 ASP A O 1
ATOM 627 N N . ASN A 1 78 ? 6.945 -5.413 -33.418 1.00 68.19 78 ASN A N 1
ATOM 628 C CA . ASN A 1 78 ? 6.113 -5.788 -34.559 1.00 68.19 78 ASN A CA 1
ATOM 629 C C . ASN A 1 78 ? 6.948 -6.683 -35.489 1.00 68.19 78 ASN A C 1
ATOM 631 O O . ASN A 1 78 ? 7.467 -6.202 -36.499 1.00 68.19 78 ASN A O 1
ATOM 635 N N . GLU A 1 79 ? 7.108 -7.966 -35.162 1.00 65.00 79 GLU A N 1
ATOM 636 C CA . GLU A 1 79 ? 7.580 -8.943 -36.148 1.00 65.00 79 GLU A CA 1
ATOM 637 C C . GLU A 1 79 ? 6.552 -8.996 -37.293 1.00 65.00 79 GLU A C 1
ATOM 639 O O . GLU A 1 79 ? 5.423 -9.459 -37.121 1.00 65.00 79 GLU A O 1
ATOM 644 N N . SER A 1 80 ? 6.930 -8.423 -38.441 1.00 55.12 80 SER A N 1
ATOM 645 C CA . SER A 1 80 ? 6.189 -8.450 -39.711 1.00 55.12 80 SER A CA 1
ATOM 646 C C . SER A 1 80 ? 6.857 -9.401 -40.691 1.00 55.12 80 SER A C 1
ATOM 648 O O . SER A 1 80 ? 8.108 -9.378 -40.748 1.00 55.12 80 SER A O 1
#

Radius of gyration: 16.16 Å; Cα contacts (8 Å, |Δi|>4): 129; chains: 1; bounding box: 37×28×50 Å

InterPro domains:
  IPR007595 Csa family [PF04507] (1-75)
  IPR038641 Csa superfamily [G3DSA:2.50.20.40] (1-80)

Nearest PDB structures (foldseek):
  4egd-assembly1_A  TM=9.559E-01  e=1.325E-08  Staphylococcus aureus subsp. aureus NCTC 8325
  4eg9-assembly1_A  TM=9.239E-01  e=1.163E-08  Staphylococcus aureus subsp. aureus NCTC 8325
  4egd-assembly2_B  TM=9.311E-01  e=4.861E-08  Staphylococcus aureus subsp. aureus NCTC 8325
  7ui9-assembly1_q  TM=4.346E-01  e=9.326E-01  Saccharomyces cerevisiae S288C

Organism: NCBI:txid33028

Mean predicted aligned error: 5.6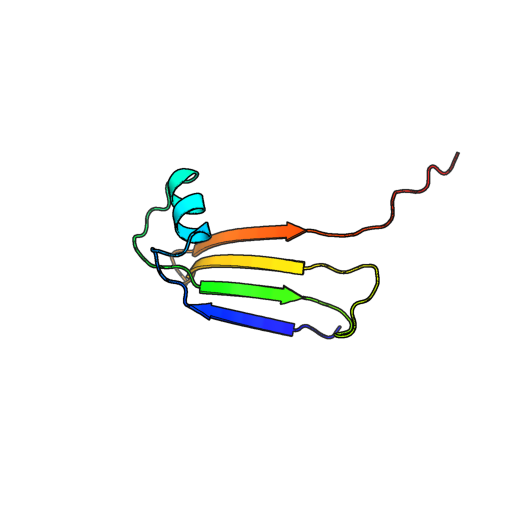7 Å

pLDDT: mean 89.26, std 12.26, range [55.12, 98.69]

Foldseek 3Di:
DDKDKDKAFDDCPDPVNVVCVVVDVQPDPAGWMKMWIWDDPPVDDQWTKTKIKTWRDDDDPDTDMDIDIDTDDDDDDPPD